Protein AF-A0A1I7U5T5-F1 (afdb_monomer_lite)

pLDDT: mean 79.83, std 11.51, range [43.62, 92.0]

S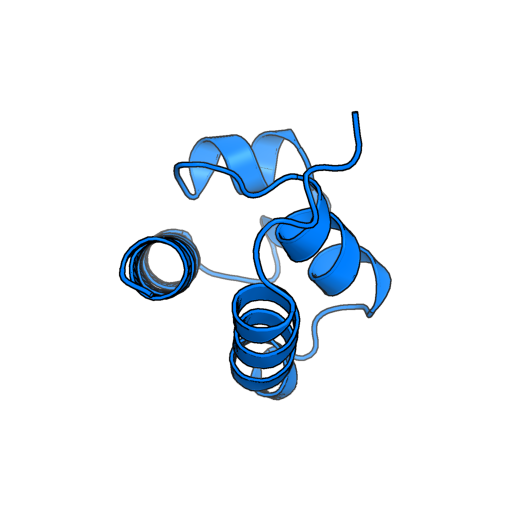econdary structure (DSSP, 8-state):
------HHHHHHHHHHHHTTT--HHHHHHHHHH--SSHHHHHHH-GGGTTTS-HHHHHHHHHHHH--

Organism: NCBI:txid1561998

Structure (mmCIF, N/CA/C/O backbone):
data_AF-A0A1I7U5T5-F1
#
_entry.id   AF-A0A1I7U5T5-F1
#
loop_
_atom_site.group_PDB
_atom_site.id
_atom_site.type_symbol
_atom_site.label_atom_id
_atom_site.label_alt_id
_atom_site.label_comp_id
_atom_site.label_asym_id
_atom_site.label_entity_id
_atom_site.label_seq_id
_atom_site.pdbx_PDB_ins_code
_atom_site.Cartn_x
_atom_site.Cartn_y
_atom_site.Cartn_z
_atom_site.occupancy
_atom_site.B_iso_or_equiv
_atom_site.auth_seq_id
_atom_site.auth_comp_id
_atom_site.auth_asym_id
_atom_site.auth_atom_id
_atom_site.pdbx_PDB_model_num
ATOM 1 N N . MET A 1 1 ? 17.482 -9.767 -2.910 1.00 43.62 1 MET A N 1
ATOM 2 C CA . MET A 1 1 ? 16.735 -10.482 -1.857 1.00 43.62 1 MET A CA 1
ATOM 3 C C . MET A 1 1 ? 15.264 -10.201 -2.065 1.00 43.62 1 MET A C 1
ATOM 5 O O . MET A 1 1 ? 14.824 -9.093 -1.796 1.00 43.62 1 MET A O 1
ATOM 9 N N . SER A 1 2 ? 14.533 -11.142 -2.654 1.00 45.38 2 SER A N 1
ATOM 10 C CA . SER A 1 2 ? 13.124 -10.928 -2.968 1.00 45.38 2 SER A CA 1
ATOM 11 C C . SER A 1 2 ? 12.306 -10.947 -1.678 1.00 45.38 2 SER A C 1
ATOM 13 O O . SER A 1 2 ? 12.231 -11.986 -1.025 1.00 45.38 2 SER A O 1
ATOM 15 N N . ARG A 1 3 ? 11.673 -9.822 -1.318 1.00 53.91 3 ARG A N 1
ATOM 16 C CA . ARG A 1 3 ? 10.714 -9.702 -0.201 1.00 53.91 3 ARG A CA 1
ATOM 17 C C . ARG A 1 3 ? 9.402 -10.483 -0.442 1.00 53.91 3 ARG A C 1
ATOM 19 O O . ARG A 1 3 ? 8.391 -10.222 0.190 1.00 53.91 3 ARG A O 1
ATOM 26 N N . PHE A 1 4 ? 9.406 -11.504 -1.302 1.00 56.16 4 PHE A N 1
ATOM 27 C CA . PHE A 1 4 ? 8.280 -12.423 -1.476 1.00 56.16 4 PHE A CA 1
ATOM 28 C C . PHE A 1 4 ? 8.243 -13.432 -0.326 1.00 56.16 4 PHE A C 1
ATOM 30 O O . PHE A 1 4 ? 8.529 -14.610 -0.530 1.00 56.16 4 PHE A O 1
ATOM 37 N N . LYS A 1 5 ? 7.929 -12.991 0.896 1.00 54.56 5 LYS A N 1
ATOM 38 C CA . LYS A 1 5 ? 7.703 -13.943 1.993 1.00 54.56 5 LYS A CA 1
ATOM 39 C C . LYS A 1 5 ? 6.265 -14.428 2.105 1.00 54.56 5 LYS A C 1
ATOM 41 O O . LYS A 1 5 ? 6.076 -15.495 2.667 1.00 54.56 5 LYS A O 1
ATOM 46 N N . ASN A 1 6 ? 5.283 -13.765 1.490 1.00 59.53 6 ASN A N 1
ATOM 47 C CA . ASN A 1 6 ? 3.914 -14.267 1.546 1.00 59.53 6 ASN A CA 1
ATOM 48 C C . ASN A 1 6 ? 3.148 -14.048 0.236 1.00 59.53 6 ASN A C 1
ATOM 50 O O . ASN A 1 6 ? 2.690 -12.952 -0.086 1.00 59.53 6 ASN A O 1
ATOM 54 N N . ARG A 1 7 ? 2.946 -15.134 -0.523 1.00 65.00 7 ARG A N 1
ATOM 55 C CA . ARG A 1 7 ? 1.964 -15.162 -1.627 1.00 65.00 7 ARG A CA 1
ATOM 56 C C . ARG A 1 7 ? 0.560 -14.801 -1.132 1.00 65.00 7 ARG A C 1
ATOM 58 O O . ARG A 1 7 ? -0.247 -14.316 -1.923 1.00 65.00 7 ARG A O 1
ATOM 65 N N . GLU A 1 8 ? 0.288 -15.026 0.152 1.00 67.81 8 GLU A N 1
ATOM 66 C CA . GLU A 1 8 ? -0.948 -14.629 0.822 1.00 67.81 8 GLU A CA 1
ATOM 67 C C . GLU A 1 8 ? -1.065 -13.108 0.950 1.00 67.81 8 GLU A C 1
ATOM 69 O O . GLU A 1 8 ? -2.082 -12.569 0.524 1.00 67.81 8 GLU A O 1
ATOM 74 N N . THR A 1 9 ? -0.006 -12.406 1.367 1.00 68.38 9 THR A N 1
ATOM 75 C CA . THR A 1 9 ? 0.067 -10.933 1.377 1.00 68.38 9 THR A CA 1
ATOM 76 C C . THR A 1 9 ? -0.211 -10.368 -0.015 1.00 68.38 9 THR A C 1
ATOM 78 O O . THR A 1 9 ? -1.067 -9.509 -0.165 1.00 68.38 9 THR A O 1
ATOM 81 N N . ILE A 1 10 ? 0.401 -10.910 -1.077 1.00 73.25 10 ILE A N 1
ATOM 82 C CA . ILE A 1 10 ? 0.149 -10.447 -2.460 1.00 73.25 10 ILE A CA 1
ATOM 83 C C . ILE A 1 10 ? -1.329 -10.605 -2.850 1.00 73.25 10 ILE A C 1
ATOM 85 O O . ILE A 1 10 ? -1.893 -9.762 -3.554 1.00 73.25 10 ILE A O 1
ATOM 89 N N . ARG A 1 11 ? -1.960 -11.707 -2.432 1.00 77.12 11 ARG A N 1
ATOM 90 C CA . ARG A 1 11 ? -3.369 -11.979 -2.727 1.00 77.12 11 ARG A CA 1
ATOM 91 C C . ARG A 1 11 ? -4.282 -11.056 -1.912 1.00 77.12 11 ARG A C 1
ATOM 93 O O . ARG A 1 11 ? -5.223 -10.525 -2.485 1.00 77.12 11 ARG A O 1
ATOM 100 N N . ALA A 1 12 ? -3.960 -10.809 -0.643 1.00 75.44 12 ALA A N 1
ATOM 101 C CA . ALA A 1 12 ? -4.672 -9.877 0.228 1.00 75.44 12 ALA A CA 1
ATOM 102 C C . ALA A 1 12 ? -4.583 -8.432 -0.287 1.00 75.44 12 ALA A C 1
ATOM 104 O O . ALA A 1 12 ? -5.624 -7.814 -0.484 1.00 75.44 12 ALA A O 1
ATOM 105 N N . VAL A 1 13 ? -3.381 -7.949 -0.640 1.00 77.50 13 VAL A N 1
ATOM 106 C CA . VAL A 1 13 ? -3.166 -6.643 -1.297 1.00 77.50 13 VAL A CA 1
ATOM 107 C C . VAL A 1 13 ? -4.077 -6.548 -2.524 1.00 77.50 13 VAL A C 1
ATOM 109 O O . VAL A 1 13 ? -4.839 -5.601 -2.676 1.00 77.50 13 VAL A O 1
ATOM 112 N N . ARG A 1 14 ? -4.057 -7.555 -3.405 1.00 79.25 14 ARG A N 1
ATOM 113 C CA . ARG A 1 14 ? -4.886 -7.535 -4.619 1.00 79.25 14 ARG A CA 1
ATOM 114 C C . ARG A 1 14 ? -6.381 -7.481 -4.335 1.00 79.25 14 ARG A C 1
ATOM 116 O O . ARG A 1 14 ? -7.070 -6.797 -5.078 1.00 79.25 14 ARG A O 1
ATOM 123 N N . THR A 1 15 ? -6.874 -8.189 -3.323 1.00 80.38 15 THR A N 1
ATOM 124 C CA . THR A 1 15 ? -8.293 -8.145 -2.950 1.00 80.38 15 THR A CA 1
ATOM 125 C C . THR 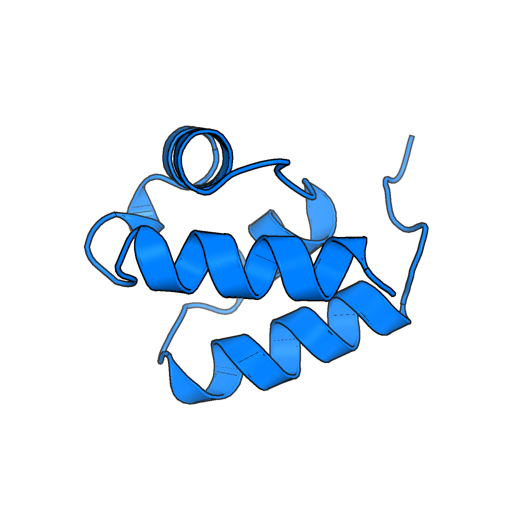A 1 15 ? -8.664 -6.766 -2.421 1.00 80.38 15 THR A C 1
ATOM 127 O O . THR A 1 15 ? -9.567 -6.135 -2.957 1.00 80.38 15 THR A O 1
ATOM 130 N N . VAL A 1 16 ? -7.913 -6.260 -1.447 1.00 76.44 16 VAL A N 1
ATOM 131 C CA . VAL A 1 16 ? -8.199 -4.985 -0.781 1.00 76.44 16 VAL A CA 1
ATOM 132 C C . VAL A 1 16 ? -8.111 -3.807 -1.752 1.00 76.44 16 VAL A C 1
ATOM 134 O O . VAL A 1 16 ? -8.998 -2.964 -1.818 1.00 76.44 16 VAL A O 1
ATOM 137 N N . PHE A 1 17 ? -7.080 -3.781 -2.596 1.00 78.12 17 PHE A N 1
ATOM 138 C CA . PHE A 1 17 ? -6.904 -2.702 -3.565 1.00 78.12 17 PHE A CA 1
ATOM 139 C C . PHE A 1 17 ? -7.709 -2.887 -4.862 1.00 78.12 17 PHE A C 1
ATOM 141 O O . PHE A 1 17 ? -7.698 -1.989 -5.706 1.00 78.12 17 PHE A O 1
ATOM 148 N N . SER A 1 18 ? -8.420 -4.009 -5.046 1.00 73.50 18 SER A N 1
ATOM 149 C CA . SER A 1 18 ? -9.300 -4.190 -6.214 1.00 73.50 18 SER A CA 1
ATOM 150 C C . SER A 1 18 ? -10.511 -3.256 -6.193 1.00 73.50 18 SER A C 1
ATOM 152 O O . SER A 1 18 ? -10.975 -2.846 -7.255 1.00 73.50 18 SER A O 1
ATOM 154 N N . GLU A 1 19 ? -10.959 -2.853 -5.004 1.00 70.75 19 GLU A N 1
ATOM 155 C CA . GLU A 1 19 ? -12.088 -1.934 -4.806 1.00 70.75 19 GLU A CA 1
ATOM 156 C C . GLU A 1 19 ? -11.681 -0.460 -4.991 1.00 70.75 19 GLU A C 1
ATOM 158 O O . GLU A 1 19 ? -12.513 0.409 -5.230 1.00 70.75 19 GLU A O 1
ATOM 163 N N . LYS A 1 20 ? -10.373 -0.178 -4.951 1.00 71.88 20 LYS A N 1
ATOM 164 C CA . LYS A 1 20 ? -9.789 1.170 -4.877 1.00 71.88 20 LYS A CA 1
ATOM 165 C C . LYS A 1 20 ? -9.455 1.821 -6.222 1.00 71.88 20 LYS A C 1
ATOM 167 O O . LYS A 1 20 ? -8.856 2.891 -6.243 1.00 71.88 20 LYS A O 1
ATOM 172 N N . HIS A 1 21 ? -9.771 1.178 -7.350 1.00 75.06 21 HIS A N 1
ATOM 173 C CA . HIS A 1 21 ? -9.343 1.619 -8.691 1.00 75.06 21 HIS A CA 1
ATOM 174 C C . HIS A 1 21 ? -7.837 1.953 -8.792 1.00 75.06 21 HIS A C 1
ATOM 176 O O . HIS A 1 21 ? -7.420 2.778 -9.609 1.00 75.06 21 HIS A O 1
ATOM 182 N N . LEU A 1 22 ? -6.994 1.295 -7.986 1.00 84.00 22 LEU A N 1
ATOM 183 C CA . LEU A 1 22 ? -5.551 1.482 -8.075 1.00 84.00 22 LEU A CA 1
ATOM 184 C C . LEU A 1 22 ? -4.986 0.830 -9.329 1.00 84.00 22 LEU A C 1
ATOM 186 O O . LEU A 1 22 ? -5.465 -0.192 -9.831 1.00 84.00 22 LEU A O 1
ATOM 190 N N . HIS A 1 23 ? -3.898 1.406 -9.821 1.00 87.19 23 HIS A N 1
ATOM 191 C CA . HIS A 1 23 ? -3.200 0.845 -10.955 1.00 87.19 23 HIS A CA 1
ATOM 192 C C . HIS A 1 23 ? -2.484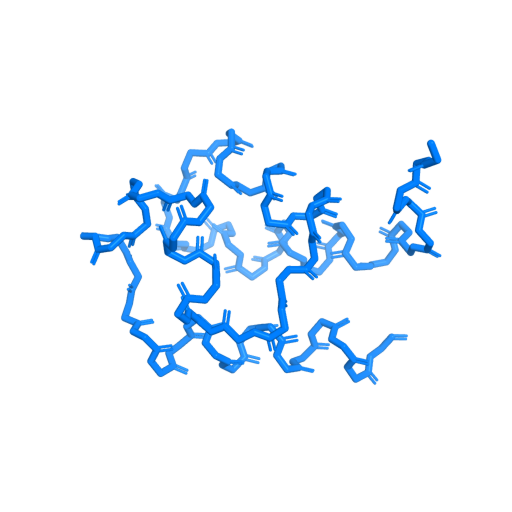 -0.446 -10.543 1.00 87.19 23 HIS A C 1
ATOM 194 O O . HIS A 1 23 ? -1.905 -0.540 -9.461 1.00 87.19 23 HIS A O 1
ATOM 200 N N . LYS A 1 24 ? -2.426 -1.437 -11.445 1.00 84.62 24 LYS A N 1
ATOM 201 C CA . LYS A 1 24 ? -1.731 -2.719 -11.192 1.00 84.62 24 LYS A CA 1
ATOM 202 C C . LYS A 1 24 ? -0.276 -2.532 -10.748 1.00 84.62 24 LYS A C 1
ATOM 204 O O . LYS A 1 24 ? 0.256 -3.373 -10.030 1.00 84.62 24 LYS A O 1
ATOM 209 N N . PHE A 1 25 ? 0.350 -1.440 -11.187 1.00 87.75 25 PHE A N 1
ATOM 210 C CA . PHE A 1 25 ? 1.690 -1.043 -10.767 1.00 87.75 25 PHE A CA 1
ATOM 211 C C . PHE A 1 25 ? 1.754 -0.721 -9.270 1.00 87.75 25 PHE A C 1
ATOM 213 O O . PHE A 1 25 ? 2.613 -1.252 -8.583 1.00 87.75 25 PHE A O 1
ATOM 220 N N . GLU A 1 26 ? 0.825 0.081 -8.754 1.00 87.25 26 GLU A N 1
ATOM 221 C CA . GLU A 1 26 ? 0.800 0.520 -7.352 1.00 87.25 26 GLU A CA 1
ATOM 222 C C . GLU A 1 26 ? 0.574 -0.666 -6.415 1.00 87.25 26 GLU A C 1
ATOM 224 O O . GLU A 1 26 ? 1.317 -0.868 -5.459 1.00 87.25 26 GLU A O 1
ATOM 229 N N . VAL A 1 27 ? -0.376 -1.529 -6.783 1.00 86.19 27 VAL A N 1
ATOM 230 C CA . VAL A 1 27 ? -0.649 -2.799 -6.097 1.00 86.19 27 VAL A CA 1
ATOM 231 C C . VAL A 1 27 ? 0.606 -3.681 -6.053 1.00 86.19 27 VAL A C 1
ATOM 233 O O . VAL A 1 27 ? 0.909 -4.287 -5.028 1.00 86.19 27 VAL A O 1
ATOM 236 N N . ALA A 1 28 ? 1.363 -3.754 -7.153 1.00 85.56 28 ALA A N 1
ATOM 237 C CA . ALA A 1 28 ? 2.608 -4.516 -7.196 1.00 85.56 28 ALA A CA 1
ATOM 238 C C . ALA A 1 28 ? 3.719 -3.875 -6.350 1.00 85.56 28 ALA A C 1
ATOM 240 O O . ALA A 1 28 ? 4.467 -4.605 -5.708 1.00 85.56 28 ALA A O 1
ATOM 241 N N . GLN A 1 29 ? 3.829 -2.543 -6.325 1.00 87.62 29 GLN A N 1
ATOM 242 C CA . GLN A 1 29 ? 4.818 -1.838 -5.505 1.00 87.62 29 GLN A CA 1
ATOM 243 C C . GLN A 1 29 ? 4.569 -2.074 -4.015 1.00 87.62 29 GLN A C 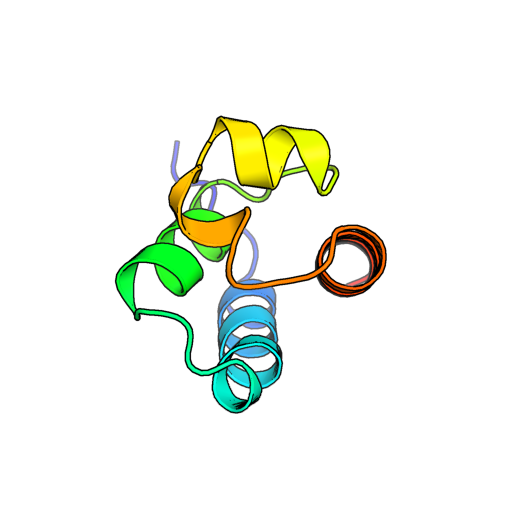1
ATOM 245 O O . GLN A 1 29 ? 5.478 -2.524 -3.325 1.00 87.62 29 GLN A O 1
ATOM 250 N N . ILE A 1 30 ? 3.333 -1.894 -3.537 1.00 85.25 30 ILE A N 1
ATOM 251 C CA . ILE A 1 30 ? 2.976 -2.163 -2.135 1.00 85.25 30 ILE A CA 1
ATOM 252 C C . ILE A 1 30 ? 3.257 -3.624 -1.764 1.00 85.25 30 ILE A C 1
ATOM 254 O O . ILE A 1 30 ? 3.883 -3.890 -0.740 1.00 85.25 30 ILE A O 1
ATOM 258 N N . ALA A 1 31 ? 2.884 -4.571 -2.630 1.00 82.44 31 ALA A N 1
ATOM 259 C CA . ALA A 1 31 ? 3.130 -5.994 -2.395 1.00 82.44 31 ALA A CA 1
ATOM 260 C C . ALA A 1 31 ? 4.621 -6.388 -2.412 1.00 82.44 31 ALA A C 1
ATOM 262 O O . ALA A 1 31 ? 4.995 -7.368 -1.771 1.00 82.44 31 ALA A O 1
ATOM 263 N N . ASN A 1 32 ? 5.461 -5.682 -3.174 1.00 82.56 32 ASN A N 1
ATOM 264 C CA . ASN A 1 32 ? 6.889 -5.990 -3.304 1.00 82.56 32 ASN A CA 1
ATOM 265 C C . ASN A 1 32 ? 7.740 -5.301 -2.234 1.00 82.56 32 ASN A C 1
ATOM 267 O O . ASN A 1 32 ? 8.738 -5.868 -1.784 1.00 82.56 32 ASN A O 1
ATOM 271 N N . LEU A 1 33 ? 7.383 -4.066 -1.883 1.00 85.00 33 LEU A N 1
ATOM 272 C CA . LEU A 1 33 ? 8.138 -3.231 -0.956 1.00 85.00 33 LEU A CA 1
ATOM 273 C C . LEU A 1 33 ? 7.740 -3.514 0.498 1.00 85.00 33 LEU A C 1
ATOM 275 O O . LEU A 1 33 ? 8.611 -3.485 1.366 1.00 85.00 33 LEU A O 1
ATOM 279 N N . CYS A 1 34 ? 6.481 -3.902 0.743 1.00 82.62 34 CYS A N 1
ATOM 280 C CA . CYS A 1 34 ? 5.909 -4.123 2.075 1.00 82.62 34 CYS A CA 1
ATOM 281 C C . CYS A 1 34 ? 6.248 -2.969 3.039 1.00 82.62 34 CYS A C 1
ATOM 283 O O . CYS A 1 34 ? 7.029 -3.188 3.971 1.00 82.62 34 CYS A O 1
ATOM 285 N N . PRO A 1 35 ? 5.730 -1.754 2.782 1.00 86.94 35 PRO A N 1
ATOM 286 C CA . PRO A 1 35 ? 5.950 -0.616 3.668 1.00 86.94 35 PRO A CA 1
ATOM 287 C C . PRO A 1 35 ? 5.335 -0.871 5.049 1.00 86.94 35 PRO A C 1
ATOM 289 O O . PRO A 1 35 ? 4.338 -1.590 5.180 1.00 86.94 35 PRO A O 1
ATOM 292 N N . GLU A 1 36 ? 5.954 -0.302 6.078 1.00 86.06 36 GLU A N 1
ATOM 293 C CA . GLU A 1 36 ? 5.550 -0.482 7.469 1.00 86.06 36 GLU A CA 1
ATOM 294 C C . GLU A 1 36 ? 4.338 0.378 7.840 1.00 86.06 36 GLU A C 1
ATOM 296 O O . GLU A 1 36 ? 3.500 -0.061 8.625 1.00 86.06 36 GLU A O 1
ATOM 301 N N . ASN A 1 37 ? 4.229 1.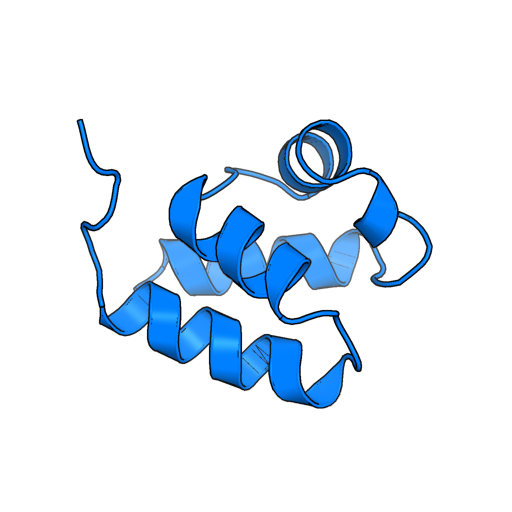563 7.236 1.00 89.50 37 ASN A N 1
ATOM 302 C CA . ASN A 1 37 ? 3.187 2.557 7.490 1.00 89.50 37 ASN A CA 1
ATOM 303 C C . ASN A 1 37 ? 2.785 3.295 6.198 1.00 89.50 37 ASN A C 1
ATOM 305 O O . ASN A 1 37 ? 3.433 3.164 5.150 1.00 89.50 37 ASN A O 1
ATOM 309 N N . ALA A 1 38 ? 1.692 4.059 6.257 1.00 90.56 38 ALA A N 1
ATOM 310 C CA . ALA A 1 38 ? 1.170 4.779 5.101 1.00 90.56 38 ALA A CA 1
ATOM 311 C C . ALA A 1 38 ? 2.119 5.883 4.600 1.00 90.56 38 ALA A C 1
ATOM 313 O O . ALA A 1 38 ? 2.170 6.140 3.395 1.00 90.56 38 ALA A O 1
ATOM 314 N N . GLU A 1 39 ? 2.899 6.497 5.492 1.00 91.44 39 GLU A N 1
ATOM 315 C CA . GLU A 1 39 ? 3.895 7.517 5.146 1.00 91.44 39 GLU A CA 1
ATOM 316 C C . GLU A 1 39 ? 5.005 6.932 4.256 1.00 91.44 39 GLU A C 1
ATOM 318 O O . GLU A 1 39 ? 5.277 7.448 3.172 1.00 91.44 39 GLU A O 1
ATOM 323 N N . GLU A 1 40 ? 5.582 5.792 4.643 1.00 91.06 40 GLU A N 1
ATOM 324 C CA . GLU A 1 40 ? 6.573 5.062 3.851 1.00 91.06 40 GLU A CA 1
ATOM 325 C C . GLU A 1 40 ? 5.974 4.598 2.518 1.00 91.06 40 GLU A C 1
ATOM 327 O O . GLU A 1 40 ? 6.597 4.732 1.463 1.00 91.06 40 GLU A O 1
ATOM 332 N N . ALA A 1 41 ? 4.739 4.093 2.535 1.00 90.38 41 ALA A N 1
ATOM 333 C CA . ALA A 1 41 ? 4.046 3.659 1.329 1.00 90.38 41 ALA A CA 1
ATOM 334 C C . ALA A 1 41 ? 3.867 4.797 0.310 1.00 90.38 41 ALA A C 1
ATOM 336 O O . ALA A 1 41 ? 4.106 4.587 -0.882 1.00 90.38 41 ALA A O 1
ATOM 337 N N . LYS A 1 42 ? 3.494 5.999 0.767 1.00 90.81 42 LYS A N 1
ATOM 338 C CA . LYS A 1 42 ? 3.378 7.204 -0.069 1.00 90.81 42 LYS A CA 1
ATOM 339 C C . LYS A 1 42 ? 4.743 7.723 -0.517 1.00 90.81 42 LYS A C 1
ATOM 341 O O . LYS A 1 42 ? 4.896 8.069 -1.684 1.00 90.81 42 LYS A O 1
ATOM 346 N N . ALA A 1 43 ? 5.753 7.696 0.351 1.00 92.00 43 ALA A N 1
ATOM 347 C CA . ALA A 1 43 ? 7.116 8.085 -0.009 1.00 92.00 43 ALA A CA 1
ATOM 348 C C . ALA A 1 43 ? 7.704 7.185 -1.113 1.00 92.00 43 ALA A C 1
ATOM 350 O O . ALA A 1 43 ? 8.385 7.663 -2.021 1.00 92.00 43 ALA A O 1
ATOM 351 N N . LEU A 1 44 ? 7.416 5.880 -1.062 1.00 90.25 44 LEU A N 1
ATOM 352 C CA . LEU A 1 44 ? 7.845 4.904 -2.065 1.00 90.25 44 LEU A CA 1
ATOM 353 C C . LEU A 1 44 ? 6.976 4.928 -3.331 1.00 90.25 44 LEU A C 1
ATOM 355 O O . LEU A 1 44 ? 7.474 4.686 -4.433 1.00 90.25 44 LEU A O 1
ATOM 359 N N . VAL A 1 45 ? 5.677 5.195 -3.184 1.00 90.94 45 VAL A N 1
ATOM 360 C CA . VAL A 1 45 ? 4.687 5.198 -4.267 1.00 90.94 45 VAL A CA 1
ATOM 361 C C . VAL A 1 45 ? 3.870 6.498 -4.209 1.00 90.94 45 VAL A C 1
ATOM 363 O O . VAL A 1 45 ? 2.700 6.483 -3.821 1.00 90.94 45 VAL A O 1
ATOM 366 N N . PRO A 1 46 ? 4.440 7.636 -4.649 1.00 90.38 46 PRO A N 1
ATOM 367 C CA . PRO A 1 46 ? 3.802 8.954 -4.519 1.00 90.38 46 PRO A CA 1
ATOM 368 C C . PRO A 1 46 ? 2.486 9.074 -5.296 1.00 90.38 46 PRO A C 1
ATOM 370 O O . PRO A 1 46 ? 1.641 9.912 -4.999 1.00 90.38 46 PRO A O 1
ATOM 373 N N . SER A 1 47 ? 2.243 8.196 -6.272 1.00 89.12 47 SER A N 1
ATOM 374 C CA . SER A 1 47 ? 0.969 8.158 -6.991 1.00 89.12 47 SER A CA 1
ATOM 375 C C . SER A 1 47 ? -0.224 7.715 -6.129 1.00 89.12 47 SER A C 1
ATOM 377 O O . SER A 1 47 ? -1.364 7.912 -6.554 1.00 89.12 47 SER A O 1
ATOM 379 N N . LEU A 1 48 ? 0.017 7.161 -4.931 1.00 86.75 48 LEU A N 1
ATOM 380 C CA . LEU A 1 48 ? -1.017 6.794 -3.960 1.00 86.75 48 LEU A CA 1
ATOM 381 C C . LEU A 1 48 ? -1.577 7.983 -3.177 1.00 86.75 48 LEU A C 1
ATOM 383 O O . LEU A 1 48 ? -2.722 7.900 -2.739 1.00 86.75 48 LEU A O 1
ATOM 387 N N . GLU A 1 49 ? -0.824 9.080 -3.032 1.00 86.50 49 GLU A N 1
ATOM 388 C CA . GLU A 1 49 ? -1.205 10.226 -2.185 1.00 86.50 49 GLU A CA 1
ATOM 389 C C . GLU A 1 49 ? -2.582 10.801 -2.523 1.00 86.50 49 GLU A C 1
ATOM 391 O O . GLU A 1 49 ? -3.308 11.230 -1.637 1.00 86.50 49 GLU A O 1
ATOM 396 N N . ASN A 1 50 ? -2.959 10.768 -3.802 1.00 84.06 50 ASN A N 1
ATOM 397 C CA . ASN A 1 50 ? -4.228 11.309 -4.291 1.00 84.06 50 ASN A CA 1
ATOM 398 C C . ASN A 1 50 ? -5.289 10.229 -4.564 1.00 84.06 50 ASN A C 1
ATOM 400 O O . ASN A 1 50 ? -6.316 10.519 -5.176 1.00 84.06 50 ASN A O 1
ATOM 404 N N . LYS A 1 51 ? -5.025 8.967 -4.201 1.00 85.88 51 LYS A N 1
ATOM 405 C CA . LYS A 1 51 ? -5.886 7.820 -4.547 1.00 85.88 51 LYS A CA 1
ATOM 406 C C . LYS A 1 51 ? -6.410 7.054 -3.345 1.00 85.88 51 LYS A C 1
ATOM 408 O O . LYS A 1 51 ? -7.433 6.381 -3.457 1.00 85.88 51 LYS A O 1
ATOM 413 N N . ILE A 1 52 ? -5.701 7.107 -2.226 1.00 86.00 52 ILE A N 1
ATOM 414 C CA . ILE A 1 52 ? -6.102 6.448 -0.992 1.00 86.00 52 ILE A CA 1
ATOM 415 C C . ILE A 1 52 ? -5.788 7.352 0.196 1.00 86.00 52 ILE A C 1
ATOM 417 O O . ILE A 1 52 ? -4.722 7.962 0.265 1.00 86.00 52 ILE A O 1
ATOM 421 N N . GLU A 1 53 ? -6.737 7.424 1.123 1.00 88.75 53 GLU A N 1
ATOM 422 C CA . GLU A 1 53 ? -6.555 8.122 2.388 1.00 88.75 53 GLU A CA 1
ATOM 423 C C . GLU A 1 53 ? -5.500 7.426 3.247 1.00 88.75 53 GLU A C 1
ATOM 425 O O . GLU A 1 53 ? -5.320 6.208 3.193 1.00 88.75 53 GLU A O 1
ATOM 430 N N . GLU A 1 54 ? -4.807 8.211 4.066 1.00 87.69 54 GLU A N 1
ATOM 431 C CA . GLU A 1 54 ? -3.731 7.700 4.914 1.00 87.69 54 GLU A CA 1
ATOM 432 C C . GLU A 1 54 ? -4.214 6.650 5.910 1.00 87.69 54 GLU A C 1
ATOM 434 O O . GLU A 1 54 ? -3.619 5.584 6.005 1.00 87.69 54 GLU A O 1
ATOM 439 N N . SER A 1 55 ? -5.328 6.928 6.591 1.00 88.31 55 SER A N 1
ATOM 440 C CA . SER A 1 55 ? -5.933 6.028 7.576 1.00 88.31 55 SER A CA 1
ATOM 441 C C . SER A 1 55 ? -6.289 4.672 6.981 1.00 88.31 55 SER A C 1
ATOM 443 O O . SER A 1 55 ? -6.119 3.639 7.623 1.00 88.31 55 SER A O 1
ATOM 445 N N . GLU A 1 56 ? -6.766 4.676 5.744 1.00 86.38 56 GLU A N 1
ATOM 446 C CA . GLU A 1 56 ? -7.168 3.462 5.061 1.00 86.38 56 GLU A CA 1
ATOM 447 C C . GLU A 1 56 ? -5.954 2.691 4.562 1.00 86.38 56 GLU A C 1
ATOM 449 O O . GLU A 1 56 ? -5.874 1.485 4.754 1.00 86.38 56 GLU A O 1
ATOM 454 N N . LEU A 1 57 ? -4.957 3.375 3.998 1.00 87.25 57 LEU A N 1
ATOM 455 C CA . LEU A 1 57 ? -3.693 2.740 3.639 1.00 87.25 57 LEU A CA 1
ATOM 456 C C . LEU A 1 57 ? -3.015 2.108 4.868 1.00 87.25 57 LEU A C 1
ATOM 458 O O . LEU A 1 57 ? -2.528 0.985 4.771 1.00 87.25 57 LEU A O 1
ATOM 462 N N . GLU A 1 58 ? -3.042 2.780 6.019 1.00 88.88 58 GLU A N 1
ATOM 463 C CA . GLU A 1 58 ? -2.523 2.280 7.297 1.00 88.88 58 GLU A CA 1
ATOM 464 C C . GLU A 1 58 ? -3.240 0.992 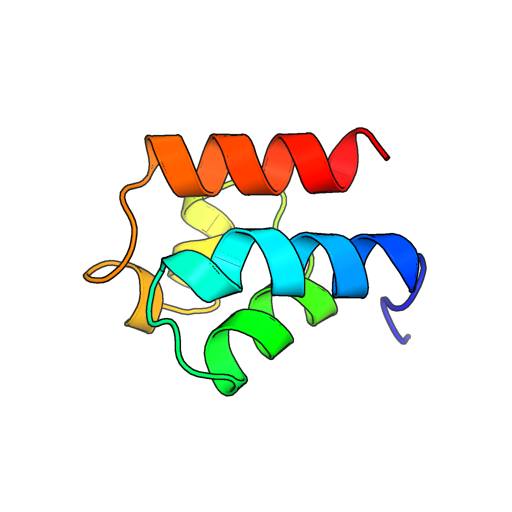7.739 1.00 88.88 58 GLU A C 1
ATOM 466 O O . GLU A 1 58 ? -2.592 0.005 8.090 1.00 88.88 58 GLU A O 1
ATOM 471 N N . GLU A 1 59 ? -4.576 0.969 7.680 1.00 86.19 59 GLU A N 1
ATOM 472 C CA . GLU A 1 59 ? -5.387 -0.206 8.022 1.00 86.19 59 GLU A CA 1
ATOM 473 C C . GLU A 1 59 ? -5.056 -1.392 7.111 1.00 86.19 59 GLU A C 1
ATOM 475 O O . GLU A 1 59 ? -4.805 -2.500 7.590 1.00 86.19 59 GLU A O 1
ATOM 480 N N . VAL A 1 60 ? -4.947 -1.141 5.804 1.00 82.12 60 VAL A N 1
ATOM 481 C CA . VAL A 1 60 ? -4.567 -2.163 4.828 1.00 82.12 60 VAL A CA 1
ATOM 482 C C . VAL A 1 60 ? -3.172 -2.710 5.116 1.00 82.12 60 VAL A C 1
ATOM 484 O O . VAL A 1 60 ? -2.979 -3.923 5.117 1.00 82.12 60 VAL A O 1
ATOM 487 N N . LEU A 1 61 ? -2.187 -1.853 5.383 1.00 84.81 61 LEU A N 1
ATOM 488 C CA . LEU A 1 61 ? -0.824 -2.292 5.697 1.00 84.81 61 LEU A CA 1
ATOM 489 C C . LEU A 1 61 ? -0.761 -3.098 6.995 1.00 84.81 61 LEU A C 1
ATOM 491 O O . LEU A 1 61 ? -0.055 -4.107 7.060 1.00 84.81 61 LEU A O 1
ATOM 495 N N . LYS A 1 62 ? -1.551 -2.720 7.999 1.00 85.00 62 LYS A N 1
ATOM 496 C CA . LYS A 1 62 ? -1.652 -3.445 9.265 1.00 85.00 62 LYS A CA 1
ATOM 497 C C . LYS A 1 62 ? -2.268 -4.833 9.087 1.00 85.00 62 LYS A C 1
ATOM 499 O O . LYS A 1 62 ? -1.727 -5.811 9.605 1.00 85.00 62 LYS A O 1
ATOM 504 N N . ASP A 1 63 ? -3.338 -4.943 8.305 1.00 80.19 63 ASP A N 1
ATOM 505 C CA . ASP A 1 63 ? -3.961 -6.225 7.957 1.00 80.19 63 ASP A CA 1
ATOM 506 C C . ASP A 1 63 ? -3.007 -7.147 7.185 1.00 80.19 63 ASP A C 1
ATOM 508 O O . ASP A 1 63 ? -3.028 -8.369 7.359 1.00 80.19 63 ASP A O 1
ATOM 512 N N . LEU A 1 64 ? -2.134 -6.564 6.359 1.00 76.75 64 LEU A N 1
ATOM 513 C CA . LEU A 1 64 ? -1.111 -7.287 5.604 1.00 76.75 64 LEU A CA 1
ATOM 514 C C . LEU A 1 64 ? 0.055 -7.778 6.460 1.00 76.75 64 LEU A C 1
ATOM 516 O O . LEU A 1 64 ? 0.653 -8.794 6.113 1.00 76.75 64 LEU A O 1
ATOM 520 N N . GLN A 1 65 ? 0.390 -7.065 7.535 1.00 73.38 65 GLN A N 1
ATOM 521 C CA . GLN A 1 65 ? 1.433 -7.457 8.490 1.00 73.38 65 GLN A CA 1
ATOM 522 C C . GLN A 1 65 ? 0.921 -8.427 9.559 1.00 73.38 65 GLN A C 1
ATOM 524 O O . GLN A 1 65 ? 1.698 -9.202 10.112 1.00 73.38 65 GLN A O 1
ATOM 529 N N . SER A 1 66 ? -0.382 -8.401 9.855 1.00 69.00 66 SER A N 1
ATOM 530 C CA . SER A 1 66 ? -1.014 -9.277 10.846 1.00 69.00 66 SER A CA 1
ATOM 531 C C . SER A 1 66 ? -1.245 -10.714 10.343 1.00 69.00 66 SER A C 1
ATOM 533 O O . SER A 1 66 ? -1.756 -11.538 11.110 1.00 69.00 66 SER A O 1
ATOM 535 N N . LYS A 1 67 ? -0.911 -11.025 9.083 1.00 53.94 67 LYS A N 1
ATOM 536 C CA . LYS A 1 67 ? -1.094 -12.340 8.447 1.00 53.94 67 LYS A CA 1
ATOM 537 C C . LYS A 1 67 ? 0.194 -12.863 7.816 1.00 53.94 67 LYS A C 1
ATOM 539 O O . LYS A 1 67 ? 0.495 -14.054 8.039 1.00 53.94 67 LYS A O 1
#

Sequence (67 aa):
MSRFKNRETIRAVRTVFSEKHLHKFEVAQIANLCPENAEEAKALVPSLENKIEESELEEVLKDLQSK

Radius of gyration: 10.64 Å; chains: 1; bounding box: 29×26×22 Å

Foldseek 3Di:
DFPPPDPPLLVLLCVLCVVQPDDPVLSVQCSGVLDQALVRSCVSVVVCVVRDDRVSRRVSSVVSVVD

InterPro domains:
  IPR005574 RNA polymerase subunit Rpb4/RPC9 [PF03874] (2-65)
  IPR006590 RNA polymerase Rpb4/RPC9, core [SM00657] (1-67)
  IPR010997 HRDC-like superfamily [SSF47819] (2-66)
  IPR038324 Rpb4/RPC9 superfamily [G3DSA:1.20.1250.40] (1-67)
  IPR045222 DNA-directed RNA polymerase II subunit Rpb4-like [PTHR21297] (1-66)